Protein AF-A0A3N2RJ42-F1 (afdb_monomer_lite)

Foldseek 3Di:
DKDWPPPDDDAADPVRDDDTDIDDLEFDKDKDKDADPVGDIDIDIDTGAFDPVQKDKDWDWPDPPFDQPQPTKIKIKIFIGGPSQYADFQAKDADDDDPVCVVFKDKPPNRIFTAHNRNIGIIMIGD

pLDDT: mean 90.19, std 11.29, range [47.31, 98.56]

Secondary structure (DSSP, 8-state):
-EEES--S--S--TTS-----EEESS-EEEEEEEE-TTS-EEEEEEEE---GGGEEEEEEES-SS---SSS-EEEEEEEEEETT--B--S-EEE----TTTTTT-EEGGGGEEE--TTSEEEEEEE-

Sequence (127 aa):
GVTPSNNAIYTTNHDGNFYASFTATKAGVYQLTSTLENGDSMQQTVTYVPNVAKSEITLAASKDPVIADNNDLTTLTATVADTEGNAIANTEVTFTLPEDVKANFTLSDGGKVITDAEGKAKVTLKG

InterPro domains:
  IPR003344 Big-1 (bacterial Ig-like domain 1) domain [PF02369] (57-126)
  IPR003344 Big-1 (bacterial Ig-like domain 1) domain [PS51127] (1-49)
  IPR003344 Big-1 (bacterial Ig-like domain 1) domain [PS51127] (56-127)
  IPR003344 Big-1 (bacterial Ig-like domain 1) domain [SM00634] (55-127)
  IPR008964 Invasin/intimin cell-adhesion fragments [SSF49373] (6-51)
  IPR008964 Invasin/intimin cell-adhesion fragments [SSF49373] (49-126)
  IPR013783 Immunoglobulin-like fold [G3DSA:2.60.40.10] (51-127)
  IPR051715 Intimin/Invasin domain-containing protein [PTHR39576] (1-127)

Radius of gyration: 23.43 Å; chains: 1; bounding box: 49×26×63 Å

Organism: NCBI:txid51288

Structure (mmCIF, N/CA/C/O backbone):
data_AF-A0A3N2RJ42-F1
#
_entry.id   AF-A0A3N2RJ42-F1
#
loop_
_atom_site.group_PDB
_atom_site.id
_atom_site.type_symbol
_atom_site.label_atom_id
_atom_site.label_alt_id
_atom_site.label_comp_id
_atom_site.label_asym_id
_atom_site.label_entity_id
_atom_site.label_seq_id
_atom_site.pdbx_PDB_ins_code
_atom_site.Cartn_x
_atom_site.Cartn_y
_atom_site.Cartn_z
_atom_site.occupancy
_atom_site.B_iso_or_equiv
_atom_site.auth_seq_id
_atom_site.auth_comp_id
_atom_site.auth_asym_id
_atom_site.auth_atom_id
_atom_site.pdbx_PDB_model_num
ATOM 1 N N . GLY A 1 1 ? 14.185 1.149 -4.891 1.00 53.09 1 GLY A N 1
ATOM 2 C CA . GLY A 1 1 ? 15.020 1.697 -5.979 1.00 53.09 1 GLY A CA 1
ATOM 3 C C . GLY A 1 1 ? 14.849 0.825 -7.204 1.00 53.09 1 GLY A C 1
ATOM 4 O O . GLY A 1 1 ? 14.370 -0.295 -7.060 1.00 53.09 1 GLY A O 1
ATOM 5 N N . VAL A 1 2 ? 15.196 1.322 -8.390 1.00 56.09 2 VAL A N 1
ATOM 6 C CA . VAL A 1 2 ? 15.323 0.475 -9.588 1.00 56.09 2 VAL A CA 1
ATOM 7 C C . VAL A 1 2 ? 16.784 0.101 -9.721 1.00 56.09 2 VAL A C 1
ATOM 9 O O . VAL A 1 2 ? 17.646 0.973 -9.610 1.00 56.09 2 VAL A O 1
ATOM 12 N N . THR A 1 3 ? 17.063 -1.174 -9.951 1.00 58.28 3 THR A N 1
ATOM 13 C CA . THR A 1 3 ? 18.421 -1.637 -10.211 1.00 58.28 3 THR A CA 1
ATOM 14 C C . THR A 1 3 ? 18.410 -2.363 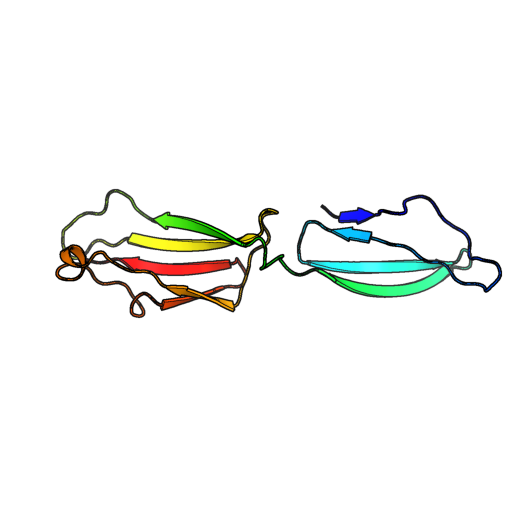-11.550 1.00 58.28 3 THR A C 1
ATOM 16 O O . THR A 1 3 ? 17.748 -3.394 -11.685 1.00 58.28 3 THR A O 1
ATOM 19 N N . PRO A 1 4 ? 19.106 -1.840 -12.572 1.00 57.72 4 PRO A N 1
ATOM 20 C CA . PRO A 1 4 ? 19.334 -2.602 -13.787 1.00 57.72 4 PRO A CA 1
ATOM 21 C C . PRO A 1 4 ? 20.157 -3.840 -13.423 1.00 57.72 4 PRO A C 1
ATOM 23 O O . PRO A 1 4 ? 21.218 -3.720 -12.812 1.00 57.72 4 PRO A O 1
ATOM 26 N N . SER A 1 5 ? 19.693 -5.035 -13.784 1.00 56.75 5 SER A N 1
ATOM 27 C CA . SER A 1 5 ? 20.484 -6.257 -13.590 1.00 56.75 5 SER A CA 1
ATOM 28 C C . SER A 1 5 ? 21.531 -6.449 -14.685 1.00 56.75 5 SER A C 1
ATOM 30 O O . SER A 1 5 ? 22.414 -7.288 -14.537 1.00 56.75 5 SER A O 1
ATOM 32 N N . ASN A 1 6 ? 21.461 -5.669 -15.769 1.00 51.62 6 ASN A N 1
ATOM 33 C CA . ASN A 1 6 ? 22.385 -5.763 -16.892 1.00 51.62 6 ASN A CA 1
ATOM 34 C C . ASN A 1 6 ? 22.967 -4.386 -17.244 1.00 51.62 6 ASN A C 1
ATOM 36 O O . ASN A 1 6 ? 22.529 -3.718 -18.174 1.00 51.62 6 ASN A O 1
ATOM 40 N N . ASN A 1 7 ? 23.943 -3.937 -16.458 1.00 47.31 7 ASN A N 1
ATOM 41 C CA . ASN A 1 7 ? 24.550 -2.610 -16.592 1.00 47.31 7 ASN A CA 1
ATOM 42 C C . ASN A 1 7 ? 25.632 -2.526 -17.700 1.00 47.31 7 ASN A C 1
ATOM 44 O O . ASN A 1 7 ? 26.404 -1.568 -17.701 1.00 47.31 7 ASN A O 1
ATOM 48 N N . ALA A 1 8 ? 25.775 -3.535 -18.579 1.00 49.84 8 ALA A N 1
ATOM 49 C CA . ALA A 1 8 ? 27.013 -3.684 -19.359 1.00 49.84 8 ALA A CA 1
ATOM 50 C C . ALA A 1 8 ? 26.948 -4.473 -20.687 1.00 49.84 8 ALA A C 1
ATOM 52 O O . ALA A 1 8 ? 27.968 -5.028 -21.091 1.00 49.84 8 ALA A O 1
ATOM 53 N N . ILE A 1 9 ? 25.819 -4.536 -21.401 1.00 57.25 9 ILE A N 1
ATOM 54 C CA . ILE A 1 9 ? 25.818 -5.107 -22.764 1.00 57.25 9 ILE A CA 1
ATOM 55 C C . ILE A 1 9 ? 25.261 -4.065 -23.740 1.00 57.25 9 ILE A C 1
ATOM 57 O O . ILE A 1 9 ? 24.146 -3.589 -23.568 1.00 57.25 9 ILE A O 1
ATOM 61 N N . TYR A 1 10 ? 26.075 -3.691 -24.731 1.00 66.62 10 TYR A N 1
ATOM 62 C CA . TYR A 1 10 ? 25.833 -2.586 -25.675 1.00 66.62 10 TYR A CA 1
ATOM 63 C C . TYR A 1 10 ? 25.662 -3.063 -27.127 1.00 66.62 10 TYR A C 1
ATOM 65 O O . TYR A 1 10 ? 25.532 -2.248 -28.036 1.00 66.62 10 TYR A O 1
ATOM 73 N N . THR A 1 11 ? 25.708 -4.376 -27.364 1.00 77.69 11 THR A N 1
ATOM 74 C CA . 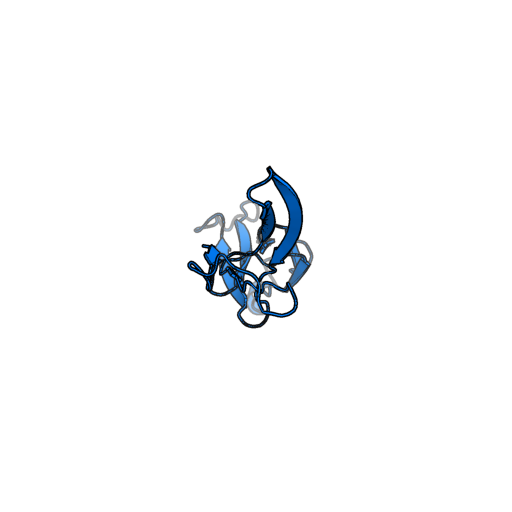THR A 1 11 ? 25.739 -4.971 -28.705 1.00 77.69 11 THR A CA 1
ATOM 75 C C . THR A 1 11 ? 24.665 -6.042 -28.863 1.00 77.69 11 THR A C 1
ATOM 77 O O . THR A 1 11 ? 24.363 -6.789 -27.930 1.00 77.69 11 THR A O 1
ATOM 80 N N . THR A 1 12 ? 24.081 -6.116 -30.057 1.00 85.31 12 THR A N 1
ATOM 81 C CA . THR A 1 12 ? 23.139 -7.169 -30.449 1.00 85.31 12 THR A CA 1
ATOM 82 C C . THR A 1 12 ? 23.860 -8.504 -30.652 1.00 85.31 12 THR A C 1
ATOM 84 O O . THR A 1 12 ? 25.073 -8.559 -30.867 1.00 85.31 12 THR A O 1
ATOM 87 N N . ASN A 1 13 ? 23.117 -9.606 -30.556 1.00 87.06 13 ASN A N 1
ATOM 88 C CA . ASN A 1 13 ? 23.616 -10.937 -30.880 1.00 87.06 13 ASN A CA 1
ATOM 89 C C . ASN A 1 13 ? 23.701 -11.148 -32.409 1.00 87.06 13 ASN A C 1
ATOM 91 O O . ASN A 1 13 ? 23.366 -10.261 -33.194 1.00 87.06 13 ASN A O 1
ATOM 95 N N . HIS A 1 14 ? 24.133 -12.339 -32.839 1.00 91.88 14 HIS A N 1
ATOM 96 C CA . HIS A 1 14 ? 24.237 -12.691 -34.263 1.00 91.88 14 HIS A CA 1
ATOM 97 C C . HIS A 1 14 ? 22.913 -12.531 -35.038 1.00 91.88 14 HIS A C 1
ATOM 99 O O . HIS A 1 14 ? 22.944 -12.225 -36.226 1.00 91.88 14 HIS A O 1
ATOM 105 N N . ASP A 1 15 ? 21.773 -12.668 -34.356 1.00 93.06 15 ASP A N 1
ATOM 106 C CA . ASP A 1 15 ? 20.431 -12.542 -34.934 1.00 93.06 15 ASP A CA 1
ATOM 107 C C . ASP A 1 15 ? 19.896 -11.096 -34.915 1.00 93.06 15 ASP A C 1
ATOM 109 O O . ASP A 1 15 ? 18.753 -10.854 -35.296 1.00 93.06 15 ASP A O 1
ATOM 113 N N . GLY A 1 16 ? 20.687 -10.126 -34.441 1.00 88.69 16 GLY A N 1
ATOM 114 C CA . GLY A 1 16 ? 20.277 -8.723 -34.334 1.00 88.69 16 GLY A CA 1
ATOM 115 C C . GLY A 1 16 ? 19.434 -8.390 -33.098 1.00 88.69 16 GLY A C 1
ATOM 116 O O . GLY A 1 16 ? 18.915 -7.281 -33.002 1.00 88.69 16 GLY A O 1
ATOM 117 N N . ASN A 1 17 ? 19.324 -9.300 -32.127 1.00 87.12 17 ASN A N 1
ATOM 118 C CA . ASN A 1 17 ? 18.537 -9.107 -30.909 1.00 87.12 17 ASN A CA 1
ATOM 119 C C . ASN A 1 17 ? 19.401 -8.669 -29.723 1.00 87.12 17 ASN A C 1
ATOM 121 O O . ASN A 1 17 ? 20.532 -9.123 -29.546 1.00 87.12 17 ASN A O 1
ATOM 125 N N . PHE A 1 18 ? 18.832 -7.833 -28.859 1.00 84.56 18 PHE A N 1
ATOM 126 C CA . PHE A 1 18 ? 19.416 -7.444 -27.581 1.00 84.56 18 PHE A CA 1
ATOM 127 C C . PHE A 1 18 ? 18.389 -7.637 -26.463 1.00 84.56 18 PHE A C 1
ATOM 129 O O . PHE A 1 18 ? 17.227 -7.264 -26.615 1.00 84.56 18 PHE A O 1
ATOM 136 N N . TYR A 1 19 ? 18.822 -8.200 -25.333 1.00 81.88 19 TYR A N 1
ATOM 137 C CA . TYR A 1 19 ? 17.961 -8.458 -24.181 1.00 81.88 19 TYR A CA 1
ATOM 138 C C . TYR A 1 19 ? 18.530 -7.786 -22.932 1.00 81.88 19 TYR A C 1
ATOM 140 O O . TYR A 1 19 ? 19.667 -8.042 -22.529 1.00 81.88 19 TYR A O 1
ATOM 148 N N . ALA A 1 20 ? 17.703 -6.974 -22.280 1.00 77.88 20 ALA A N 1
ATOM 149 C CA . ALA A 1 20 ? 17.985 -6.409 -20.970 1.00 77.88 20 ALA A CA 1
ATOM 150 C C . ALA A 1 20 ? 16.938 -6.886 -19.967 1.00 77.88 20 ALA A C 1
ATOM 152 O O . ALA A 1 20 ? 15.746 -6.940 -20.266 1.00 77.88 20 ALA A O 1
ATOM 153 N N . SER A 1 21 ? 17.399 -7.213 -18.765 1.00 78.06 21 SER A N 1
ATOM 154 C CA . SER A 1 21 ? 16.548 -7.441 -17.606 1.00 78.06 21 SER A CA 1
ATOM 155 C C . SER A 1 21 ? 16.718 -6.292 -16.620 1.00 78.06 21 SER A C 1
ATOM 157 O O . SER A 1 21 ? 17.778 -5.668 -16.515 1.00 78.06 21 SER A O 1
ATOM 159 N N . PHE A 1 22 ? 15.640 -6.000 -15.912 1.00 77.38 22 PHE A N 1
ATOM 160 C CA . PHE A 1 22 ? 15.555 -4.944 -14.918 1.00 77.38 22 PHE A CA 1
ATOM 161 C C . PHE A 1 22 ? 14.701 -5.469 -13.776 1.00 77.38 22 PHE A C 1
ATOM 163 O O . PHE A 1 22 ? 13.753 -6.221 -14.001 1.00 77.38 22 PHE A O 1
ATOM 170 N N . THR A 1 23 ? 15.054 -5.089 -12.555 1.00 84.56 23 THR A N 1
ATOM 171 C CA . THR A 1 23 ? 14.257 -5.369 -11.366 1.00 84.56 23 THR A CA 1
ATOM 172 C C . THR A 1 23 ? 14.007 -4.063 -10.623 1.00 84.56 23 THR A C 1
ATOM 174 O O . THR A 1 23 ? 14.818 -3.131 -10.641 1.00 84.56 23 THR A O 1
ATOM 177 N N . ALA A 1 24 ? 12.849 -3.969 -9.979 1.00 88.75 24 ALA A N 1
ATOM 178 C CA . ALA A 1 24 ? 12.485 -2.822 -9.164 1.00 88.75 24 ALA A CA 1
ATOM 179 C C . ALA A 1 24 ? 11.920 -3.308 -7.835 1.00 88.75 24 ALA A C 1
ATOM 181 O O . ALA A 1 24 ? 11.103 -4.225 -7.797 1.00 88.75 24 ALA A O 1
ATOM 182 N N . THR A 1 25 ? 12.352 -2.670 -6.748 1.00 92.81 25 THR A N 1
ATOM 183 C CA . THR A 1 25 ? 11.740 -2.882 -5.429 1.00 92.81 25 THR A CA 1
ATOM 184 C C . THR A 1 25 ? 10.612 -1.904 -5.144 1.00 92.81 25 THR A C 1
ATOM 186 O O . THR A 1 25 ? 9.881 -2.070 -4.174 1.00 92.81 25 THR A O 1
ATOM 189 N N . LYS A 1 26 ? 10.461 -0.869 -5.979 1.00 93.94 26 LYS A N 1
ATOM 190 C CA . LYS A 1 26 ? 9.362 0.083 -5.874 1.00 93.94 26 LYS A CA 1
ATOM 191 C C . LYS A 1 26 ? 8.332 -0.159 -6.965 1.00 93.94 26 LYS A C 1
ATOM 193 O O . LYS A 1 26 ? 8.686 -0.316 -8.130 1.00 93.94 26 LYS A O 1
ATOM 198 N N . ALA A 1 27 ? 7.068 -0.190 -6.561 1.00 93.12 27 ALA A N 1
ATOM 199 C CA . ALA A 1 27 ? 5.952 -0.166 -7.486 1.00 93.12 27 ALA A CA 1
ATOM 200 C C . ALA A 1 27 ? 5.932 1.182 -8.215 1.00 93.12 27 ALA A C 1
ATOM 202 O O . ALA A 1 27 ? 6.274 2.222 -7.645 1.00 93.12 27 ALA A O 1
ATOM 203 N N . GLY A 1 28 ? 5.544 1.162 -9.483 1.00 92.62 28 GLY A N 1
ATOM 204 C CA . GLY A 1 28 ? 5.550 2.353 -10.311 1.00 92.62 28 GLY A CA 1
ATOM 205 C C . GLY A 1 28 ? 5.614 2.055 -11.797 1.00 92.62 28 GLY A C 1
ATOM 206 O O . GLY A 1 28 ? 5.710 0.911 -12.242 1.00 92.62 28 GLY A O 1
ATOM 207 N N . VAL A 1 29 ? 5.550 3.132 -12.567 1.00 92.75 29 VAL A N 1
ATOM 208 C CA . VAL A 1 29 ? 5.652 3.107 -14.021 1.00 92.75 29 VAL A CA 1
ATOM 209 C C . VAL A 1 29 ? 7.068 3.511 -14.403 1.00 92.75 29 VAL A C 1
ATOM 211 O O . VAL A 1 29 ? 7.523 4.596 -14.046 1.00 92.75 29 VAL A O 1
ATOM 214 N N . TYR A 1 30 ? 7.758 2.640 -15.132 1.00 90.50 30 TYR A N 1
ATOM 215 C CA . TYR A 1 30 ? 9.127 2.857 -15.578 1.00 90.50 30 TYR A CA 1
ATOM 216 C C . TYR A 1 30 ? 9.177 2.855 -17.097 1.00 90.50 30 TYR A C 1
ATOM 218 O O . TYR A 1 30 ? 8.733 1.909 -17.745 1.00 90.50 30 TYR A O 1
ATOM 226 N N . GLN A 1 31 ? 9.715 3.929 -17.662 1.00 89.38 31 GLN A N 1
ATOM 227 C CA . GLN A 1 31 ? 9.929 4.061 -19.094 1.00 89.38 31 GLN A CA 1
ATOM 228 C C . GLN A 1 31 ? 11.366 3.669 -19.426 1.00 89.38 31 GLN A C 1
ATOM 230 O O . GLN A 1 31 ? 12.311 4.141 -18.795 1.00 89.38 31 GLN A O 1
ATOM 235 N N . LEU A 1 32 ? 11.514 2.800 -20.416 1.00 87.38 32 LEU A N 1
ATOM 236 C CA . LEU A 1 32 ? 12.789 2.414 -20.986 1.00 87.38 32 LEU A CA 1
ATOM 237 C C . LEU A 1 32 ? 12.908 3.010 -22.378 1.00 87.38 32 LEU A C 1
ATOM 239 O O . LEU A 1 32 ? 11.955 2.968 -23.154 1.00 87.38 32 LEU A O 1
ATOM 243 N N . THR A 1 33 ? 14.100 3.503 -22.690 1.00 88.31 33 THR A N 1
ATOM 244 C CA . THR A 1 33 ? 14.445 4.032 -24.006 1.00 88.31 33 THR A CA 1
ATOM 245 C C . THR A 1 33 ? 15.596 3.218 -24.569 1.00 88.31 33 THR A C 1
ATOM 247 O O . THR A 1 33 ? 16.618 3.037 -23.907 1.00 88.31 33 THR A O 1
ATOM 250 N N . SER A 1 34 ? 15.436 2.734 -25.794 1.00 87.31 34 SER A N 1
ATOM 251 C CA . SER A 1 34 ? 16.513 2.150 -26.588 1.00 87.31 34 SER A CA 1
ATOM 252 C C . SER A 1 34 ? 16.904 3.148 -27.666 1.00 87.31 34 SER A C 1
ATOM 254 O O . SER A 1 34 ? 16.028 3.634 -28.375 1.00 87.31 34 SER A O 1
ATOM 256 N N . THR A 1 35 ? 18.196 3.445 -27.786 1.00 89.88 35 THR A N 1
ATOM 257 C CA . THR A 1 35 ? 18.725 4.432 -28.736 1.00 89.88 35 THR A CA 1
ATOM 258 C C . THR A 1 35 ? 19.899 3.830 -29.498 1.00 89.88 35 THR A C 1
ATOM 260 O O . THR A 1 35 ? 20.804 3.259 -28.891 1.00 89.88 35 THR A O 1
ATOM 263 N N . LEU A 1 36 ? 19.880 3.957 -30.822 1.00 89.88 36 LEU A N 1
ATOM 264 C CA . LEU A 1 36 ? 20.977 3.598 -31.714 1.00 89.88 36 LEU A CA 1
ATOM 265 C C . LEU A 1 36 ? 21.959 4.768 -31.864 1.00 89.88 36 LEU A C 1
ATOM 267 O O . LEU A 1 36 ? 21.608 5.929 -31.666 1.00 89.88 36 LEU A O 1
ATOM 271 N N . GLU A 1 37 ? 23.197 4.474 -32.267 1.00 90.38 37 GLU A N 1
ATOM 272 C CA . GLU A 1 37 ? 24.242 5.493 -32.474 1.00 90.38 37 GLU A CA 1
ATOM 273 C C . GLU A 1 37 ? 23.852 6.538 -33.534 1.00 90.38 37 GLU A C 1
ATOM 275 O O . GLU A 1 37 ? 24.195 7.711 -33.417 1.00 90.38 37 GLU A O 1
ATOM 280 N N . ASN A 1 38 ? 23.066 6.135 -34.538 1.00 93.00 38 ASN A N 1
ATOM 281 C CA . ASN A 1 38 ? 22.533 7.034 -35.565 1.00 93.00 38 ASN A CA 1
ATOM 282 C C . ASN A 1 38 ? 21.389 7.945 -35.063 1.00 93.00 38 ASN A C 1
ATOM 284 O O . ASN A 1 38 ? 20.830 8.701 -35.855 1.00 93.00 38 ASN A O 1
ATOM 288 N N . GLY A 1 39 ? 21.035 7.868 -33.777 1.00 93.69 39 GLY A N 1
ATOM 289 C CA . GLY A 1 39 ? 20.013 8.689 -33.133 1.00 93.69 39 GLY A CA 1
ATOM 290 C C . GLY A 1 39 ? 18.591 8.133 -33.207 1.00 93.69 39 GLY A C 1
ATOM 291 O O . GLY A 1 39 ? 17.696 8.726 -32.605 1.00 93.69 39 GLY A O 1
ATOM 292 N N . ASP A 1 40 ? 18.361 7.012 -33.896 1.00 95.94 40 ASP A N 1
ATOM 293 C CA . ASP A 1 40 ? 17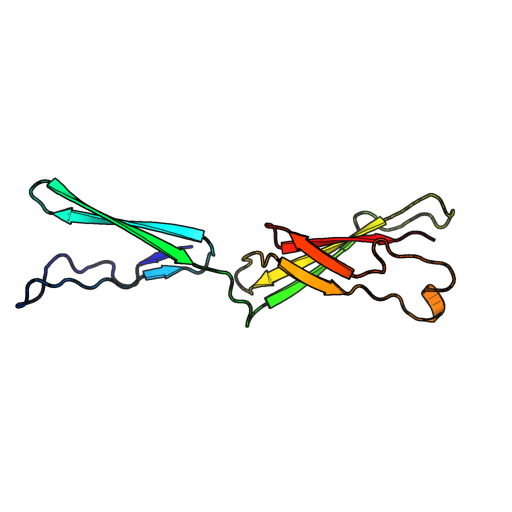.049 6.361 -33.887 1.00 95.94 40 ASP A CA 1
ATOM 294 C C . ASP A 1 40 ? 16.734 5.803 -32.493 1.00 95.94 40 ASP A C 1
ATOM 296 O O . ASP A 1 40 ? 17.628 5.328 -31.787 1.00 95.94 40 ASP A O 1
ATOM 300 N N . SER A 1 41 ? 15.477 5.891 -32.056 1.00 94.50 41 SER A N 1
ATOM 301 C CA . SER A 1 41 ? 15.105 5.473 -30.704 1.00 94.50 41 SER A CA 1
ATOM 302 C C . SER A 1 41 ? 13.660 5.012 -30.569 1.00 94.50 41 SER A C 1
ATOM 304 O O . SER A 1 41 ? 12.765 5.455 -31.286 1.00 94.50 41 SER A O 1
ATOM 306 N N . MET A 1 42 ? 13.433 4.131 -29.598 1.00 94.38 42 MET A N 1
ATOM 307 C CA . MET A 1 42 ? 12.121 3.595 -29.250 1.00 94.38 42 MET A CA 1
ATOM 308 C C . MET A 1 42 ? 11.946 3.590 -27.734 1.00 94.38 42 MET A C 1
ATOM 310 O O . MET A 1 42 ? 12.906 3.381 -26.991 1.00 94.38 42 MET A O 1
ATOM 314 N N . GLN A 1 43 ? 10.713 3.799 -27.276 1.00 92.50 43 GLN A N 1
ATOM 315 C CA . GLN A 1 43 ? 10.368 3.782 -25.858 1.00 92.50 43 GLN A CA 1
ATOM 316 C C . GLN A 1 43 ? 9.361 2.680 -25.550 1.00 92.50 43 GLN A C 1
ATOM 318 O O . GLN A 1 43 ? 8.426 2.450 -26.314 1.00 92.50 43 GLN A O 1
ATOM 323 N N . GLN A 1 44 ? 9.524 2.044 -24.393 1.00 91.19 44 GLN A N 1
ATOM 324 C CA . GLN A 1 44 ? 8.576 1.079 -23.855 1.00 91.19 44 GLN A CA 1
ATOM 325 C C . GLN A 1 44 ? 8.365 1.335 -22.368 1.00 91.19 44 GLN A C 1
ATOM 327 O O . GLN A 1 44 ? 9.313 1.519 -21.607 1.00 91.19 44 GLN A O 1
ATOM 332 N N . THR A 1 45 ? 7.108 1.299 -21.944 1.00 91.50 45 THR A N 1
ATOM 333 C CA . THR A 1 45 ? 6.738 1.430 -20.536 1.00 91.50 45 THR A CA 1
ATOM 334 C C . THR A 1 45 ? 6.513 0.059 -19.912 1.00 91.50 45 THR A C 1
ATOM 336 O O . THR A 1 45 ? 5.896 -0.815 -20.525 1.00 91.50 45 THR A O 1
ATOM 339 N N . VAL A 1 46 ? 6.985 -0.108 -18.678 1.00 91.25 46 VAL A N 1
ATOM 340 C CA . VAL A 1 46 ? 6.775 -1.285 -17.834 1.00 91.25 46 VAL A CA 1
ATOM 341 C C . VAL A 1 46 ? 6.201 -0.836 -16.495 1.00 91.25 46 VAL A C 1
ATOM 343 O O . VAL A 1 46 ? 6.727 0.074 -15.854 1.00 91.25 46 VAL A O 1
ATOM 346 N N . THR A 1 47 ? 5.128 -1.489 -16.057 1.00 93.69 47 THR A N 1
ATOM 347 C CA . THR A 1 47 ? 4.485 -1.208 -14.770 1.00 93.69 47 THR A CA 1
ATOM 348 C C . THR A 1 47 ? 4.848 -2.288 -13.761 1.00 93.69 47 THR A C 1
ATOM 350 O O . THR A 1 47 ? 4.558 -3.463 -13.969 1.00 93.69 47 THR A O 1
ATOM 353 N N . TYR A 1 48 ? 5.452 -1.871 -12.654 1.00 93.81 48 TYR A N 1
ATOM 354 C CA . TYR A 1 48 ? 5.675 -2.696 -11.475 1.00 93.81 48 TYR A CA 1
ATOM 355 C C . TYR A 1 48 ? 4.568 -2.437 -10.462 1.00 93.81 48 TYR A C 1
ATOM 357 O O . TYR A 1 48 ? 4.225 -1.287 -10.185 1.00 93.81 48 TYR A O 1
ATOM 365 N N . VAL A 1 49 ? 4.027 -3.510 -9.895 1.00 94.81 49 VAL A N 1
ATOM 366 C CA . VAL A 1 49 ? 2.955 -3.463 -8.896 1.00 94.81 49 VAL A CA 1
ATOM 367 C C . VAL A 1 49 ? 3.473 -3.927 -7.530 1.00 94.81 49 VAL A C 1
ATOM 369 O O . VAL A 1 49 ? 4.468 -4.656 -7.485 1.00 94.81 49 VAL A O 1
ATOM 372 N N . PRO A 1 50 ? 2.826 -3.523 -6.423 1.00 96.69 50 PRO A N 1
ATOM 373 C CA . PRO A 1 50 ? 3.165 -4.010 -5.089 1.00 96.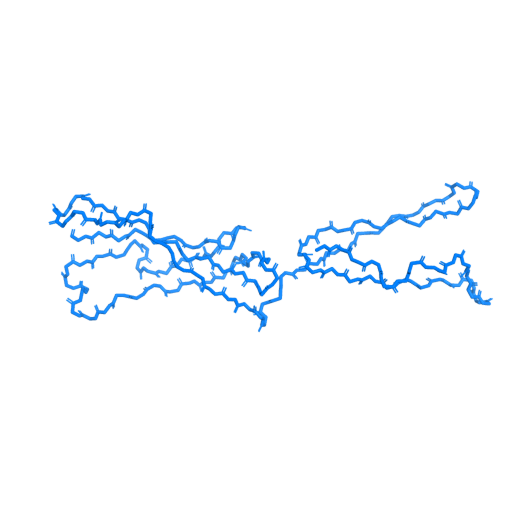69 50 PRO A CA 1
ATOM 374 C C . PRO A 1 50 ? 3.090 -5.536 -4.989 1.00 96.69 50 PRO A C 1
ATOM 376 O O . PRO A 1 50 ? 2.235 -6.175 -5.611 1.00 96.69 50 PRO A O 1
ATOM 379 N N . ASN A 1 51 ? 3.940 -6.130 -4.154 1.00 96.38 51 ASN A N 1
ATOM 380 C CA . ASN A 1 51 ? 3.912 -7.565 -3.907 1.00 96.38 51 ASN A CA 1
ATOM 381 C C . ASN A 1 51 ? 2.858 -7.931 -2.851 1.00 96.38 51 ASN A C 1
ATOM 383 O O . ASN A 1 51 ? 3.155 -8.029 -1.661 1.00 96.38 51 ASN A O 1
ATOM 387 N N . VAL A 1 52 ? 1.632 -8.199 -3.303 1.00 95.56 52 VAL A N 1
ATOM 388 C CA . VAL A 1 52 ? 0.499 -8.559 -2.430 1.00 95.56 52 VAL A CA 1
ATOM 389 C C . VAL A 1 52 ? 0.765 -9.823 -1.601 1.00 95.56 52 VAL A C 1
ATOM 391 O O . VAL A 1 52 ? 0.298 -9.923 -0.474 1.00 95.56 52 VAL A O 1
ATOM 394 N N . ALA A 1 53 ? 1.569 -10.770 -2.097 1.00 96.06 53 ALA A N 1
ATOM 395 C CA . ALA A 1 53 ? 1.910 -11.981 -1.343 1.00 96.06 53 ALA A CA 1
ATOM 396 C C . ALA A 1 53 ? 2.834 -11.711 -0.139 1.00 96.06 53 ALA A C 1
ATOM 398 O O . ALA A 1 53 ? 2.971 -12.566 0.734 1.00 96.06 53 ALA A O 1
ATOM 399 N N . LYS A 1 54 ? 3.474 -10.538 -0.094 1.00 96.00 54 LYS A N 1
ATOM 400 C CA . LYS A 1 54 ? 4.312 -10.062 1.013 1.00 96.00 54 LYS A CA 1
ATOM 401 C C . LYS A 1 54 ? 3.716 -8.811 1.664 1.00 96.00 54 LYS A C 1
ATOM 403 O O . LYS A 1 54 ? 4.458 -7.929 2.085 1.00 96.00 54 LYS A O 1
ATOM 408 N N . SER A 1 55 ? 2.390 -8.699 1.687 1.00 95.94 55 SER A N 1
ATOM 409 C CA . SER A 1 55 ? 1.706 -7.581 2.331 1.00 95.94 55 SER A CA 1
ATOM 410 C C . SER A 1 55 ? 1.881 -7.608 3.848 1.00 95.94 55 SER A C 1
ATOM 412 O O . SER A 1 55 ? 1.705 -8.648 4.483 1.00 95.94 55 SER A O 1
ATOM 414 N N . GLU A 1 56 ? 2.110 -6.440 4.421 1.00 97.44 56 GLU A N 1
ATOM 415 C CA . GLU A 1 56 ? 2.091 -6.142 5.842 1.00 97.44 56 GLU A CA 1
ATOM 416 C C . GLU A 1 56 ? 1.031 -5.070 6.120 1.00 97.44 56 GLU A C 1
ATOM 418 O O . GLU A 1 56 ? 0.661 -4.276 5.249 1.00 97.44 56 GLU A O 1
ATOM 423 N N . ILE A 1 57 ? 0.527 -5.054 7.352 1.00 97.69 57 ILE A N 1
ATOM 424 C CA . ILE A 1 57 ? -0.454 -4.078 7.818 1.00 97.69 57 ILE A CA 1
ATOM 425 C C . ILE A 1 57 ? 0.059 -3.410 9.089 1.00 97.69 57 ILE A C 1
ATOM 427 O O . ILE A 1 57 ? 0.545 -4.068 10.008 1.00 97.69 57 ILE A O 1
ATOM 431 N N . THR A 1 58 ? -0.071 -2.091 9.148 1.00 98.00 58 THR A N 1
ATOM 432 C CA . THR A 1 58 ? 0.205 -1.291 10.347 1.00 98.00 58 THR A CA 1
ATOM 433 C C . THR A 1 58 ? -1.046 -0.525 10.742 1.00 98.00 58 THR A C 1
ATOM 435 O O . THR A 1 58 ? -1.867 -0.198 9.886 1.00 98.00 58 THR A O 1
ATOM 438 N N . LEU A 1 59 ? -1.211 -0.250 12.034 1.00 97.81 59 LEU A N 1
ATOM 439 C CA . LEU A 1 59 ? -2.373 0.449 12.573 1.00 97.81 59 LEU A CA 1
ATOM 440 C C . LEU A 1 59 ? -1.914 1.629 13.426 1.00 97.81 59 LEU A C 1
ATOM 442 O O . LEU A 1 59 ? -1.076 1.463 14.310 1.00 97.81 59 LEU A O 1
ATOM 446 N N . ALA A 1 60 ? -2.483 2.804 13.175 1.00 97.75 60 ALA A N 1
ATOM 447 C CA . ALA A 1 60 ? -2.225 4.008 13.953 1.00 97.75 60 ALA A CA 1
ATOM 448 C C . ALA A 1 60 ? -3.533 4.715 14.313 1.00 97.75 60 ALA A C 1
ATOM 450 O O . ALA A 1 60 ? -4.462 4.763 13.507 1.00 97.75 60 ALA A O 1
ATOM 451 N N . ALA A 1 61 ? -3.584 5.295 15.508 1.00 97.38 61 ALA A N 1
ATOM 452 C CA . ALA A 1 61 ? -4.647 6.200 15.922 1.00 97.38 61 ALA A CA 1
ATOM 453 C C . ALA A 1 61 ? -4.193 7.650 15.704 1.00 97.38 61 ALA A C 1
ATOM 455 O O . ALA A 1 61 ? -3.047 7.995 15.987 1.00 97.38 61 ALA A O 1
ATOM 456 N N . SER A 1 62 ? -5.083 8.519 15.222 1.00 97.38 62 SER A N 1
ATOM 457 C CA . SER A 1 62 ? -4.780 9.950 15.066 1.00 97.38 62 SER A CA 1
ATOM 458 C C . SER A 1 62 ? -4.623 10.671 16.406 1.00 97.38 62 SER A C 1
ATOM 460 O O . SER A 1 62 ? -4.060 11.762 16.460 1.00 97.38 62 SER A O 1
ATOM 462 N N . LYS A 1 63 ? -5.180 10.088 17.470 1.00 95.06 63 LYS A N 1
ATOM 463 C CA . LYS A 1 63 ? -5.186 10.622 18.826 1.00 95.06 63 LYS A CA 1
ATOM 464 C C . LYS A 1 63 ? -5.193 9.483 19.843 1.00 95.06 63 LYS A C 1
ATOM 466 O O . LYS A 1 63 ? -6.024 8.581 19.735 1.00 95.06 63 LYS A O 1
ATOM 471 N N . ASP A 1 64 ? -4.288 9.577 20.810 1.00 93.50 64 ASP A N 1
ATOM 472 C CA . ASP A 1 64 ? -4.183 8.731 21.999 1.00 93.50 64 ASP A CA 1
ATOM 473 C C . ASP A 1 64 ? -3.449 9.547 23.092 1.00 93.50 64 ASP A C 1
ATOM 475 O O . ASP A 1 64 ? -2.327 9.999 22.836 1.00 93.50 64 ASP A O 1
ATOM 479 N N . PRO A 1 65 ? -4.062 9.840 24.258 1.00 92.88 65 PRO A N 1
ATOM 480 C CA . PRO A 1 65 ? -5.378 9.386 24.716 1.00 92.88 65 PRO A CA 1
ATOM 481 C C . PRO A 1 65 ? -6.557 10.131 24.071 1.00 92.88 65 PRO A C 1
ATOM 483 O O . PRO A 1 65 ? -6.447 11.286 23.652 1.00 92.88 65 PRO A O 1
ATOM 486 N N . VAL A 1 66 ? -7.713 9.464 24.041 1.00 92.31 66 VAL A N 1
ATOM 487 C CA . VAL A 1 66 ? -9.016 10.015 23.625 1.00 92.31 66 VAL A CA 1
ATOM 488 C C . VAL A 1 66 ? -9.869 10.256 24.868 1.00 92.31 66 VAL A C 1
ATOM 490 O O . VAL A 1 66 ? -9.873 9.433 25.784 1.00 92.31 66 VAL A O 1
ATOM 493 N N . ILE A 1 67 ? -10.573 11.384 24.928 1.00 91.75 67 ILE A N 1
ATOM 494 C CA . ILE A 1 67 ? -11.439 11.730 26.056 1.00 91.75 67 ILE A CA 1
ATOM 495 C C . ILE A 1 67 ? -12.733 10.912 25.952 1.00 91.75 67 ILE A C 1
ATOM 497 O O . ILE A 1 67 ? -13.436 10.980 24.954 1.00 91.75 67 ILE A O 1
ATOM 501 N N . ALA A 1 68 ? -13.068 10.142 26.986 1.00 87.81 68 ALA A N 1
ATOM 502 C CA . ALA A 1 68 ? -14.289 9.332 27.018 1.00 87.81 68 ALA A CA 1
ATOM 503 C C . ALA A 1 68 ? -15.521 10.176 27.407 1.00 87.81 68 ALA A C 1
ATOM 505 O O . ALA A 1 68 ? -16.076 10.018 28.495 1.00 87.81 68 ALA A O 1
ATOM 506 N N . ASP A 1 69 ? -15.911 11.122 26.550 1.00 88.62 69 ASP A N 1
ATOM 507 C CA . ASP A 1 69 ? -17.023 12.058 26.779 1.00 88.62 69 ASP A CA 1
ATOM 508 C C . ASP A 1 69 ? -18.159 11.954 25.743 1.00 88.62 69 ASP A C 1
ATOM 510 O O . ASP A 1 69 ? -19.025 12.832 25.697 1.00 88.62 69 ASP A O 1
ATOM 514 N N . ASN A 1 70 ? -18.181 10.895 24.921 1.00 84.81 70 ASN A N 1
ATOM 515 C CA . ASN A 1 70 ? -19.117 10.697 23.806 1.00 84.81 70 ASN A CA 1
ATOM 516 C C . ASN A 1 70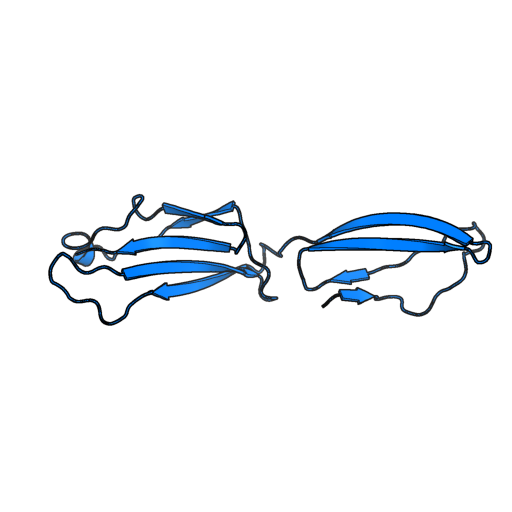 ? -19.059 11.763 22.690 1.00 84.81 70 ASN A C 1
ATOM 518 O O . ASN A 1 70 ? -19.896 11.744 21.776 1.00 84.81 70 ASN A O 1
ATOM 522 N N . ASN A 1 71 ? -18.086 12.678 22.715 1.00 87.94 71 ASN A N 1
ATOM 523 C CA . ASN A 1 71 ? -17.912 13.733 21.714 1.00 87.94 71 ASN A CA 1
ATOM 524 C C . ASN A 1 71 ? -16.543 13.678 21.038 1.00 87.94 71 ASN A C 1
ATOM 526 O O .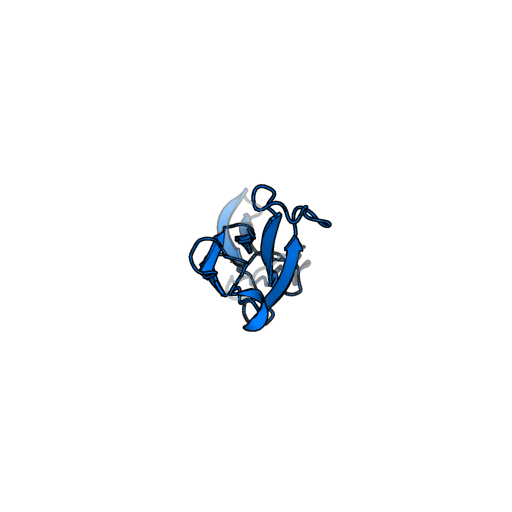 ASN A 1 71 ? -16.459 13.880 19.825 1.00 87.94 71 ASN A O 1
ATOM 530 N N . ASP A 1 72 ? -15.491 13.408 21.803 1.00 92.44 72 ASP A N 1
ATOM 531 C CA . ASP A 1 72 ? -14.149 13.220 21.281 1.00 92.44 72 ASP A CA 1
ATOM 532 C C . ASP A 1 72 ? -14.050 11.915 20.477 1.00 92.44 72 ASP A C 1
ATOM 534 O O . ASP A 1 72 ? -14.785 10.949 20.692 1.00 92.44 72 ASP A O 1
ATOM 538 N N . LEU A 1 73 ? -13.153 11.900 19.495 1.00 93.56 73 LEU A N 1
ATOM 539 C CA . LEU A 1 73 ? -13.000 10.775 18.579 1.00 93.56 73 LEU A CA 1
ATOM 540 C C . LEU A 1 73 ? -11.544 10.581 18.184 1.00 93.56 73 LEU A C 1
ATOM 542 O O . LEU A 1 73 ? -10.717 11.493 18.262 1.00 93.56 73 LEU A O 1
ATOM 546 N N . THR A 1 74 ? -11.243 9.386 17.689 1.00 96.31 74 THR A N 1
ATOM 547 C CA . THR A 1 74 ? -9.963 9.096 17.045 1.00 96.31 74 THR A CA 1
ATOM 548 C C . THR A 1 74 ? -10.192 8.411 15.712 1.00 96.31 74 THR A C 1
ATOM 550 O O . THR A 1 74 ? -11.138 7.644 15.535 1.00 96.31 74 THR A O 1
ATOM 553 N N . THR A 1 75 ? -9.337 8.712 14.742 1.00 97.50 75 THR A N 1
ATOM 554 C CA . THR A 1 75 ? -9.326 8.015 13.459 1.00 97.50 75 THR A CA 1
ATOM 555 C C . THR A 1 75 ? -8.299 6.904 13.530 1.00 97.50 75 THR A C 1
ATOM 557 O O . THR A 1 75 ? -7.110 7.165 13.714 1.00 97.50 75 THR A O 1
ATOM 560 N N . LEU A 1 76 ? -8.753 5.672 13.351 1.00 97.81 76 LEU A N 1
ATOM 561 C CA . LEU A 1 76 ? -7.890 4.521 13.163 1.00 97.81 76 LEU A CA 1
ATOM 562 C C . LEU A 1 76 ? -7.536 4.432 11.679 1.00 97.81 76 LEU A C 1
ATOM 564 O O . LEU A 1 76 ? -8.419 4.391 10.825 1.00 97.81 76 LEU A O 1
ATOM 568 N N . THR A 1 77 ? -6.244 4.422 11.372 1.00 98.56 77 THR A N 1
ATOM 569 C CA . THR A 1 77 ? -5.717 4.273 10.013 1.00 98.56 77 THR A CA 1
ATOM 570 C C . THR A 1 77 ? -4.951 2.965 9.929 1.00 98.56 77 THR A C 1
ATOM 572 O O . THR A 1 77 ? -3.880 2.837 10.523 1.00 98.56 77 THR A O 1
ATOM 575 N N . ALA A 1 78 ? -5.487 2.009 9.177 1.00 98.50 78 ALA A N 1
ATOM 576 C CA . ALA A 1 78 ? -4.730 0.853 8.732 1.00 98.50 78 ALA A CA 1
ATOM 577 C C . ALA A 1 78 ? -3.960 1.224 7.462 1.00 98.50 78 ALA A C 1
ATOM 579 O O . ALA A 1 78 ? -4.554 1.746 6.521 1.00 98.50 78 ALA A O 1
ATOM 580 N N . THR A 1 79 ? -2.658 0.959 7.426 1.00 98.50 79 THR A N 1
ATOM 581 C CA . THR A 1 79 ? -1.823 1.141 6.232 1.00 98.50 79 THR A CA 1
ATOM 582 C C . THR A 1 79 ? -1.329 -0.220 5.767 1.00 98.50 79 THR A C 1
ATOM 584 O O . THR A 1 79 ? -0.645 -0.912 6.524 1.00 98.50 79 THR A O 1
ATOM 587 N N . VAL A 1 80 ? -1.688 -0.592 4.540 1.00 98.44 80 VAL A N 1
ATOM 588 C CA . VAL A 1 80 ? -1.334 -1.857 3.893 1.00 98.44 80 VAL A CA 1
ATOM 589 C C . VAL A 1 80 ? -0.283 -1.590 2.822 1.00 98.44 80 VAL A C 1
ATOM 591 O O . VAL A 1 80 ? -0.508 -0.826 1.880 1.00 98.44 80 VAL A O 1
ATOM 594 N N . ALA A 1 81 ? 0.872 -2.228 2.961 1.00 98.25 81 ALA A N 1
ATOM 595 C CA . ALA A 1 81 ? 1.980 -2.124 2.019 1.00 98.25 81 ALA A CA 1
ATOM 596 C C . ALA A 1 81 ? 2.713 -3.463 1.920 1.00 98.25 81 ALA A C 1
ATOM 598 O O . ALA A 1 81 ? 2.586 -4.289 2.812 1.00 98.25 81 ALA A O 1
ATOM 599 N N . ASP A 1 82 ? 3.477 -3.710 0.858 1.00 97.69 82 ASP A N 1
ATOM 600 C CA . ASP A 1 82 ? 4.408 -4.847 0.859 1.00 97.69 82 ASP A CA 1
ATOM 601 C C . ASP A 1 82 ? 5.639 -4.592 1.755 1.00 97.69 82 ASP A C 1
ATOM 603 O O . ASP A 1 82 ? 5.859 -3.471 2.217 1.00 97.69 82 ASP A O 1
ATOM 607 N N . THR A 1 83 ? 6.472 -5.616 1.975 1.00 96.38 83 THR A N 1
ATOM 608 C CA . THR A 1 83 ? 7.719 -5.512 2.769 1.00 96.38 83 THR A CA 1
ATOM 609 C C . THR A 1 83 ? 8.707 -4.460 2.255 1.00 96.38 83 THR A C 1
ATOM 611 O O . THR A 1 83 ? 9.581 -4.014 2.993 1.00 96.38 83 THR A O 1
ATOM 614 N N . GLU A 1 84 ? 8.603 -4.062 0.985 1.00 96.00 84 GLU A N 1
ATOM 615 C CA . GLU A 1 84 ? 9.426 -2.997 0.405 1.00 96.00 84 GLU A CA 1
ATOM 616 C C . GLU A 1 84 ? 8.792 -1.611 0.613 1.00 96.00 84 GLU A C 1
ATOM 618 O O . GLU A 1 84 ? 9.357 -0.599 0.190 1.00 96.00 84 GLU A O 1
ATOM 623 N N . GLY A 1 85 ? 7.628 -1.529 1.260 1.00 96.38 85 GLY A N 1
ATOM 624 C CA . GLY A 1 85 ? 6.879 -0.309 1.531 1.00 96.38 85 GLY A CA 1
ATOM 625 C C . GLY A 1 85 ? 6.114 0.220 0.319 1.00 96.38 85 GLY A C 1
ATOM 626 O O . GLY A 1 85 ? 5.972 1.436 0.181 1.00 96.38 85 GLY A O 1
ATOM 627 N N . ASN A 1 86 ? 5.687 -0.644 -0.604 1.00 97.69 86 ASN A N 1
ATOM 628 C CA . ASN A 1 86 ? 4.792 -0.262 -1.695 1.00 97.69 86 ASN A CA 1
ATOM 629 C C . ASN A 1 86 ? 3.339 -0.365 -1.239 1.00 97.69 86 ASN A C 1
ATOM 631 O O . ASN A 1 86 ? 2.870 -1.454 -0.919 1.00 97.69 86 ASN A O 1
ATOM 635 N N . ALA A 1 87 ? 2.635 0.764 -1.240 1.00 97.94 87 ALA A N 1
ATOM 636 C CA . ALA A 1 87 ? 1.225 0.857 -0.881 1.00 97.94 87 ALA A CA 1
ATOM 637 C C . ALA A 1 87 ? 0.336 -0.077 -1.718 1.00 97.94 87 ALA A C 1
ATOM 639 O O . ALA A 1 87 ? 0.452 -0.107 -2.944 1.00 97.94 87 ALA A O 1
ATOM 640 N N . ILE A 1 88 ? -0.582 -0.791 -1.062 1.00 98.19 88 ILE A N 1
ATOM 641 C CA . ILE A 1 88 ? -1.525 -1.709 -1.711 1.00 98.19 88 ILE A CA 1
ATOM 642 C C . ILE A 1 88 ? -2.931 -1.109 -1.658 1.00 98.19 88 ILE A C 1
ATOM 644 O O . ILE A 1 88 ? -3.600 -1.131 -0.625 1.00 98.19 88 ILE A O 1
ATOM 648 N N . ALA A 1 89 ? -3.378 -0.582 -2.794 1.00 97.56 89 ALA A N 1
ATOM 649 C CA . ALA A 1 89 ? -4.704 0.005 -2.962 1.00 97.56 89 ALA A CA 1
ATOM 650 C C . ALA A 1 89 ? -5.793 -1.047 -3.226 1.00 97.56 89 ALA A C 1
ATOM 652 O O . ALA A 1 89 ? -5.499 -2.187 -3.593 1.00 97.56 89 ALA A O 1
ATOM 653 N N . ASN A 1 90 ? -7.059 -0.636 -3.115 1.00 97.19 90 ASN A N 1
ATOM 654 C CA . ASN A 1 90 ? -8.239 -1.441 -3.448 1.00 97.19 90 ASN A CA 1
ATOM 655 C C . ASN A 1 90 ? -8.334 -2.771 -2.678 1.00 97.19 90 ASN A C 1
ATOM 657 O O . ASN A 1 90 ? -8.852 -3.760 -3.194 1.00 97.19 90 ASN A O 1
ATOM 661 N N . THR A 1 91 ? -7.833 -2.801 -1.444 1.00 96.56 91 THR A N 1
ATOM 662 C CA . THR A 1 91 ? -7.888 -3.968 -0.555 1.00 96.56 91 THR A CA 1
ATOM 663 C C . THR A 1 91 ? -8.874 -3.712 0.578 1.00 96.56 91 THR A C 1
ATOM 665 O O . THR A 1 91 ? -8.789 -2.681 1.241 1.00 96.56 91 THR A O 1
ATOM 668 N N . GLU A 1 92 ? -9.819 -4.628 0.807 1.00 97.38 92 GLU A N 1
ATOM 669 C CA . GLU A 1 92 ? -10.748 -4.529 1.940 1.00 97.38 92 GLU A CA 1
ATOM 670 C C . GLU A 1 92 ? -10.010 -4.782 3.262 1.00 97.38 92 GLU A C 1
ATOM 672 O O . GLU A 1 92 ? -9.346 -5.803 3.439 1.00 97.38 92 GLU A O 1
ATOM 677 N N . VAL A 1 93 ? -10.167 -3.859 4.207 1.00 97.88 93 VAL A N 1
ATOM 678 C CA . VAL A 1 93 ? -9.687 -3.971 5.582 1.00 97.88 93 VAL A CA 1
ATOM 679 C C . VAL A 1 93 ? -10.894 -4.020 6.509 1.00 97.88 93 VAL A C 1
ATOM 681 O O . VAL A 1 93 ? -11.773 -3.159 6.453 1.00 97.88 93 VAL A O 1
ATOM 684 N N . THR A 1 94 ? -10.924 -5.029 7.381 1.00 97.69 94 THR A N 1
ATOM 685 C CA . THR A 1 94 ? -11.952 -5.175 8.418 1.00 97.69 94 THR A CA 1
ATOM 686 C C . THR A 1 94 ? -11.365 -4.839 9.787 1.00 97.69 94 THR A C 1
ATOM 688 O O . THR A 1 94 ? -10.475 -5.525 10.283 1.00 97.69 94 THR A O 1
ATOM 691 N N . PHE A 1 95 ? -11.902 -3.800 10.410 1.00 97.06 95 PHE A N 1
ATOM 692 C CA . PHE A 1 95 ? -11.669 -3.393 11.785 1.00 97.06 95 PHE A CA 1
ATOM 693 C C . PHE A 1 95 ? -12.732 -4.030 12.681 1.00 97.06 95 PHE A C 1
ATOM 695 O O . PHE A 1 95 ? -13.931 -3.933 12.416 1.00 97.06 95 PHE A O 1
ATOM 702 N N . THR A 1 96 ? -12.302 -4.661 13.769 1.00 94.81 96 THR A N 1
ATOM 703 C CA . THR A 1 96 ? -13.202 -5.301 14.732 1.00 94.81 96 THR A CA 1
ATOM 704 C C . THR A 1 96 ? -12.943 -4.777 16.130 1.00 94.81 96 THR A C 1
ATOM 706 O O . THR A 1 96 ? -11.797 -4.733 16.573 1.00 94.81 96 THR A O 1
ATOM 709 N N . LEU A 1 97 ? -14.015 -4.443 16.843 1.00 93.75 97 LEU A N 1
ATOM 710 C CA . LEU A 1 97 ? -13.954 -4.188 18.277 1.00 93.75 97 LEU A CA 1
ATOM 711 C C . LEU A 1 97 ? -14.119 -5.504 19.055 1.00 93.75 97 LEU A C 1
ATOM 713 O O . LEU A 1 97 ? -14.875 -6.372 18.604 1.00 93.75 97 LEU A O 1
ATOM 717 N N . PRO A 1 98 ? -13.458 -5.656 20.215 1.00 93.81 98 PRO A N 1
ATOM 718 C CA . PRO A 1 98 ? -13.786 -6.699 21.182 1.00 93.81 98 PRO A CA 1
ATOM 719 C C . PRO A 1 98 ? -15.262 -6.639 21.600 1.00 93.81 98 PRO A C 1
ATOM 721 O O . PRO A 1 98 ? -15.876 -5.571 21.592 1.00 93.81 98 PRO A O 1
ATOM 724 N N . GLU A 1 99 ? -15.846 -7.784 21.950 1.00 91.50 99 GLU A N 1
ATOM 725 C CA . GLU A 1 99 ? -17.291 -7.894 22.203 1.00 91.50 99 GLU A CA 1
ATOM 726 C C . GLU A 1 99 ? -17.762 -7.025 23.379 1.00 91.50 99 GLU A C 1
ATOM 728 O O . GLU A 1 99 ? -18.813 -6.395 23.309 1.00 91.50 99 GLU A O 1
ATOM 733 N N . ASP A 1 100 ? -16.944 -6.923 24.423 1.00 91.62 100 ASP A N 1
ATOM 734 C CA . ASP A 1 100 ? -17.164 -6.078 25.599 1.00 91.62 100 ASP A CA 1
ATOM 735 C C . ASP A 1 100 ? -17.073 -4.572 25.294 1.00 91.62 100 ASP A C 1
ATOM 737 O O . ASP A 1 100 ? -17.668 -3.756 25.996 1.00 91.62 100 ASP A O 1
ATOM 741 N N . VAL A 1 101 ? -16.383 -4.196 24.214 1.00 89.81 101 VAL A N 1
ATOM 742 C CA . VAL A 1 101 ? -16.191 -2.801 23.789 1.00 89.81 101 VAL A CA 1
ATOM 743 C C . VAL A 1 101 ? -17.325 -2.325 22.870 1.00 89.81 101 VAL A C 1
ATOM 745 O O . VAL A 1 101 ? -17.717 -1.157 22.925 1.00 89.81 101 VAL A O 1
ATOM 748 N N . LYS A 1 102 ? -17.915 -3.221 22.064 1.00 88.94 102 LYS A N 1
ATOM 749 C CA . LYS A 1 102 ? -18.983 -2.898 21.089 1.00 88.94 102 LYS A CA 1
ATOM 750 C C . LYS A 1 102 ? -20.238 -2.268 21.697 1.00 88.94 102 LYS A C 1
ATOM 752 O O . LYS A 1 102 ? -20.987 -1.618 20.977 1.00 88.94 102 LYS A O 1
ATOM 757 N N . ALA A 1 103 ? -20.490 -2.473 22.990 1.00 88.81 103 ALA A N 1
ATOM 758 C CA . ALA A 1 103 ? -21.657 -1.904 23.663 1.00 88.81 103 ALA A CA 1
ATOM 759 C C . ALA A 1 103 ? -21.588 -0.373 23.786 1.00 88.81 103 ALA A C 1
ATOM 761 O O . ALA A 1 103 ? -22.627 0.283 23.787 1.00 88.81 103 ALA A O 1
ATOM 762 N N . ASN A 1 104 ? -20.376 0.182 23.880 1.00 89.38 104 ASN A N 1
ATOM 763 C CA . ASN A 1 104 ? -20.157 1.606 24.142 1.00 89.38 104 ASN A CA 1
ATOM 764 C C . ASN A 1 104 ? -19.471 2.321 22.976 1.00 89.38 104 ASN A C 1
ATOM 766 O O . ASN A 1 104 ? -19.581 3.535 22.860 1.00 89.38 104 ASN A O 1
ATOM 770 N N . PHE A 1 105 ? -18.791 1.580 22.098 1.00 91.25 105 PHE A N 1
ATOM 771 C CA . PHE A 1 105 ? -18.044 2.150 20.987 1.00 91.25 105 PHE A CA 1
ATOM 772 C C . PHE A 1 105 ? -18.599 1.718 19.635 1.00 91.25 105 PHE A C 1
ATOM 774 O O . PHE A 1 105 ? -19.032 0.584 19.434 1.00 91.25 105 PHE A O 1
ATOM 781 N N . THR A 1 106 ? -18.498 2.623 18.669 1.00 92.19 106 THR A N 1
ATOM 782 C CA . THR A 1 106 ? -18.862 2.391 17.274 1.00 92.19 106 THR A CA 1
ATOM 783 C C . THR A 1 106 ? -17.693 2.717 16.356 1.00 92.19 106 THR A C 1
ATOM 785 O O . THR A 1 106 ? -16.894 3.616 16.631 1.00 92.19 106 THR A O 1
ATOM 788 N N . LEU A 1 107 ? -17.598 1.963 15.261 1.00 95.44 107 LEU A N 1
ATOM 789 C CA . LEU A 1 107 ? -16.718 2.257 14.136 1.00 95.44 107 LEU A CA 1
ATOM 790 C C . LEU A 1 107 ? -17.556 2.822 12.990 1.00 95.44 107 LEU A C 1
ATOM 792 O O . LEU A 1 107 ? -18.650 2.315 12.721 1.00 95.44 107 LEU A O 1
ATOM 796 N N . SER A 1 108 ? -17.040 3.829 12.287 1.00 95.31 108 SER A N 1
ATOM 797 C CA . SER A 1 108 ? -17.633 4.252 11.014 1.00 95.31 108 SER A CA 1
ATOM 798 C C . SER A 1 108 ? -17.652 3.092 10.007 1.00 95.31 108 SER A C 1
ATOM 800 O O . SER A 1 108 ? -16.868 2.145 10.116 1.00 95.31 108 SER A O 1
ATOM 802 N N . ASP A 1 109 ? -18.583 3.140 9.049 1.00 92.50 109 ASP A N 1
ATOM 803 C CA . ASP A 1 109 ? -18.669 2.186 7.927 1.00 92.50 109 ASP A CA 1
ATOM 804 C C . ASP A 1 109 ? -18.792 0.708 8.355 1.00 92.50 109 ASP A C 1
ATOM 806 O O . ASP A 1 109 ? -18.437 -0.216 7.624 1.00 92.50 109 ASP A O 1
ATOM 810 N N . GLY A 1 110 ? -19.265 0.464 9.584 1.00 89.81 110 GLY A N 1
ATOM 811 C CA . GLY A 1 110 ? -19.339 -0.878 10.165 1.00 89.81 110 GLY A CA 1
ATOM 812 C C . GLY A 1 110 ? -17.972 -1.549 10.340 1.00 89.81 110 GLY A C 1
ATOM 813 O O . GLY A 1 110 ? -17.907 -2.771 10.463 1.00 89.81 110 GLY A O 1
ATOM 814 N N . GLY A 1 111 ? -16.886 -0.768 10.325 1.00 93.88 111 GLY A N 1
ATOM 815 C CA . GLY A 1 111 ? -15.520 -1.266 10.412 1.00 93.88 111 GLY A CA 1
ATOM 816 C C . GLY A 1 111 ? -14.975 -1.856 9.110 1.00 93.88 111 GLY A C 1
ATOM 817 O O . GLY A 1 111 ? -13.914 -2.461 9.153 1.00 93.88 111 GLY A O 1
ATOM 818 N N . LYS A 1 112 ? -15.643 -1.724 7.959 1.00 96.62 112 LYS A N 1
ATOM 819 C CA . LYS A 1 112 ? -15.155 -2.282 6.685 1.00 96.62 112 LYS A CA 1
ATOM 820 C C . LYS A 1 112 ? -14.868 -1.183 5.679 1.00 96.62 112 LYS A C 1
ATOM 822 O O . LYS A 1 112 ? -15.779 -0.481 5.256 1.00 96.62 112 LYS A O 1
ATOM 827 N N . VAL A 1 113 ? -13.602 -1.042 5.290 1.00 97.88 113 VAL A N 1
ATOM 828 C CA . VAL A 1 113 ? -13.149 0.048 4.414 1.00 97.88 113 VAL A CA 1
ATOM 829 C C . VAL A 1 113 ? -12.107 -0.466 3.426 1.00 97.88 113 VAL A C 1
ATOM 831 O O . VAL A 1 113 ? -11.303 -1.332 3.755 1.00 97.88 113 VAL A O 1
ATOM 834 N N . ILE A 1 114 ? -12.118 0.067 2.206 1.00 98.06 114 ILE A N 1
ATOM 835 C CA . ILE A 1 114 ? -11.165 -0.273 1.144 1.00 98.06 114 ILE A CA 1
ATOM 836 C C . ILE A 1 114 ? -9.967 0.684 1.202 1.00 98.06 114 ILE A C 1
ATOM 838 O O . ILE A 1 114 ? -10.151 1.885 1.398 1.00 98.06 114 ILE A O 1
ATOM 842 N N . THR A 1 115 ? -8.748 0.172 1.019 1.00 98.44 115 THR A N 1
ATOM 843 C CA . THR A 1 115 ? -7.540 1.003 0.971 1.00 98.44 115 THR A CA 1
ATOM 844 C C . THR A 1 115 ? -7.517 1.943 -0.235 1.00 98.44 115 THR A C 1
ATOM 846 O O . THR A 1 115 ? -7.824 1.551 -1.364 1.00 98.44 115 THR A O 1
ATOM 849 N N . ASP A 1 116 ? -7.104 3.187 -0.003 1.00 98.31 116 ASP A N 1
ATOM 850 C CA . ASP A 1 116 ? -6.876 4.184 -1.050 1.00 98.31 116 ASP A CA 1
ATOM 851 C C . ASP A 1 116 ? -5.567 3.939 -1.835 1.00 98.31 116 ASP A C 1
ATOM 853 O O . ASP A 1 116 ? -4.868 2.944 -1.638 1.00 98.31 116 ASP A O 1
ATOM 857 N N . ALA A 1 117 ? -5.216 4.857 -2.742 1.00 96.81 117 ALA A N 1
ATOM 858 C CA . ALA A 1 117 ? -3.987 4.787 -3.539 1.00 96.81 117 ALA A CA 1
ATOM 859 C C . ALA A 1 117 ? -2.691 4.801 -2.699 1.00 96.81 117 ALA A C 1
ATOM 861 O O . ALA A 1 117 ? -1.648 4.363 -3.180 1.00 96.81 117 ALA A O 1
ATOM 862 N N . GLU A 1 118 ? -2.750 5.281 -1.454 1.00 97.38 118 GLU A N 1
ATOM 863 C CA . GLU A 1 118 ? -1.642 5.257 -0.496 1.00 97.38 118 GLU A CA 1
ATOM 864 C C . GLU A 1 118 ? -1.668 4.002 0.394 1.00 97.38 118 GLU A C 1
ATOM 866 O O . GLU A 1 118 ? -0.865 3.883 1.320 1.00 97.38 118 GLU A O 1
ATOM 871 N N . GLY A 1 119 ? -2.571 3.053 0.124 1.00 98.19 119 GLY A N 1
ATOM 872 C CA . GLY A 1 119 ? -2.721 1.829 0.902 1.00 98.19 119 GLY A CA 1
ATOM 873 C C . GLY A 1 119 ? -3.417 2.052 2.242 1.00 98.19 119 GLY A C 1
ATOM 874 O O . GLY A 1 119 ? -3.310 1.205 3.126 1.00 98.19 119 GLY A O 1
ATOM 875 N N . LYS A 1 120 ? -4.113 3.180 2.434 1.00 98.50 120 LYS A N 1
ATOM 876 C CA . LYS A 1 120 ? -4.716 3.545 3.722 1.00 98.50 120 LYS A CA 1
ATOM 877 C C . LYS A 1 120 ? -6.210 3.250 3.741 1.00 98.50 120 LYS A C 1
ATOM 879 O O . LYS A 1 120 ? -6.946 3.692 2.867 1.00 98.50 120 LYS A O 1
ATOM 884 N N . ALA A 1 121 ? -6.664 2.560 4.780 1.00 98.50 121 ALA A N 1
ATOM 885 C CA . ALA A 1 121 ? -8.073 2.400 5.130 1.00 98.50 121 ALA A CA 1
ATOM 886 C C . ALA A 1 121 ? -8.325 3.083 6.480 1.00 98.50 121 ALA A C 1
ATOM 888 O O . ALA A 1 121 ? -7.542 2.913 7.418 1.00 98.50 121 ALA A O 1
ATOM 889 N N . LYS A 1 122 ? -9.388 3.888 6.582 1.00 98.19 122 LYS A N 1
ATOM 890 C CA . LYS A 1 122 ? -9.640 4.747 7.749 1.00 98.19 122 LYS A CA 1
ATOM 891 C C . LYS A 1 122 ? -11.038 4.530 8.301 1.00 98.19 122 LYS A C 1
ATOM 893 O O . LYS A 1 122 ? -11.992 4.570 7.535 1.00 98.19 122 LYS A O 1
ATOM 898 N N . VAL A 1 123 ? -11.144 4.386 9.619 1.00 97.75 123 VAL A N 1
ATOM 899 C CA . VAL A 1 123 ? -12.418 4.376 10.351 1.00 97.75 123 VAL A CA 1
ATOM 900 C C . VAL A 1 123 ? -12.349 5.323 11.539 1.00 97.75 123 VAL A C 1
ATOM 902 O O . VAL A 1 123 ? -11.296 5.488 12.157 1.00 97.75 123 VAL A O 1
ATOM 905 N N . THR A 1 124 ? -13.470 5.941 11.888 1.00 96.19 124 THR A N 1
ATOM 906 C CA . THR A 1 124 ? -13.578 6.720 13.125 1.00 96.19 124 THR A CA 1
ATOM 907 C C . THR A 1 124 ? -14.075 5.832 14.256 1.00 96.19 124 THR A C 1
ATOM 909 O O . THR A 1 124 ? -15.082 5.149 14.093 1.00 96.19 124 THR A O 1
ATOM 912 N N . LEU A 1 125 ? -13.384 5.865 15.395 1.00 94.44 125 LEU A N 1
ATOM 913 C CA . LEU A 1 125 ? -13.808 5.254 16.651 1.00 94.44 125 LEU A CA 1
ATOM 914 C C . LEU A 1 125 ? -14.434 6.328 17.546 1.00 94.44 125 LEU A C 1
ATOM 916 O O . LEU A 1 125 ? -13.794 7.344 17.832 1.00 94.44 125 LEU A O 1
ATOM 920 N N . LYS A 1 126 ? -15.669 6.082 17.990 1.00 89.88 126 LYS A N 1
ATOM 921 C CA . LYS A 1 126 ? -16.432 6.960 18.886 1.00 89.88 126 LYS A CA 1
ATOM 922 C C . LYS A 1 126 ? -17.084 6.145 20.002 1.00 89.88 126 LYS A C 1
ATOM 924 O O . LYS A 1 126 ? -17.654 5.099 19.695 1.00 89.88 126 LYS A O 1
ATOM 929 N N . GLY A 1 127 ? -17.049 6.642 21.238 1.00 83.38 127 GLY A N 1
ATOM 930 C CA . GLY A 1 127 ? -17.743 6.093 22.411 1.00 83.38 127 GLY A CA 1
ATOM 931 C C . GLY A 1 127 ? -17.656 7.014 23.620 1.00 83.38 127 GLY A C 1
ATOM 932 O O . GLY A 1 127 ? -17.099 8.125 23.462 1.00 83.38 127 GLY A O 1
#